Protein AF-A0A973D7D0-F1 (afdb_monomer_lite)

Secondary structure (DSSP, 8-state):
---SEE-SSS-EE-TTS---HHHHHHHHHHHHHHTT-----HHHHHHHHHHHHHHHHHHHHTS---HHHHHT-----S-SS--SSPPPPPPPP-TTTSPP-

Radius of gyration: 20.77 Å; chains: 1; bounding box: 45×46×43 Å

Foldseek 3Di:
DPQQWDDDPDTDHHPPRDDDPVVVVVVVCVCCVVVVNDDDCPVVVVVVVLVVVQVVLCVLAVDHDDSVCSVPPPDDPDDPDDDPDDDDDDDRRHYNPDHRD

Sequence (101 aa):
NPSGRITGEKNWSAPGGGRNAYVQEHADLIASIRNNEPLNEAERVAMSTLTAIMGRMSAYTGKEVTLDFALHSQESLLPEKWEFGPLAMPSVATPGRTALI

Structure (mmCIF, N/CA/C/O backbone):
data_AF-A0A973D7D0-F1
#
_entry.id   AF-A0A973D7D0-F1
#
loop_
_atom_site.group_PDB
_atom_site.id
_atom_site.type_symbol
_atom_site.label_atom_id
_atom_site.label_alt_id
_atom_site.label_comp_id
_atom_site.label_asym_id
_atom_site.label_entity_id
_atom_site.label_seq_id
_atom_site.pdbx_PDB_ins_code
_atom_site.Cartn_x
_atom_site.Cartn_y
_atom_site.Cartn_z
_atom_site.occupancy
_atom_site.B_iso_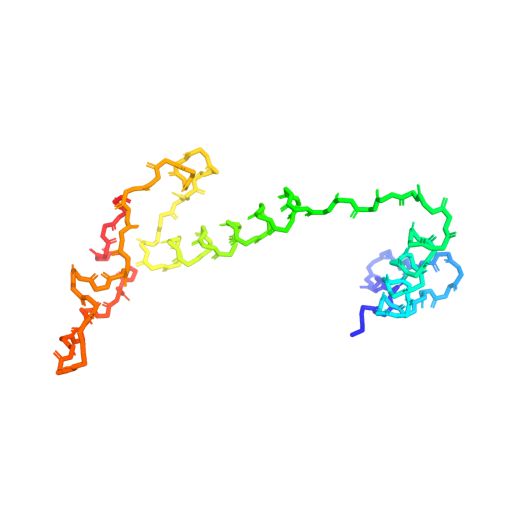or_equiv
_atom_site.auth_seq_id
_atom_site.auth_comp_id
_atom_site.auth_asym_id
_atom_site.auth_atom_id
_atom_site.pdbx_PDB_model_num
ATOM 1 N N . ASN A 1 1 ? -0.904 11.941 -14.091 1.00 53.91 1 ASN A N 1
ATOM 2 C CA . ASN A 1 1 ? 0.437 12.215 -14.647 1.00 53.91 1 ASN A CA 1
ATOM 3 C C . ASN A 1 1 ? 1.178 13.124 -13.671 1.00 53.91 1 ASN A C 1
ATOM 5 O O . ASN A 1 1 ? 0.819 14.297 -13.608 1.00 53.91 1 ASN A O 1
ATOM 9 N N . PRO A 1 2 ? 2.107 12.613 -12.844 1.00 61.41 2 PRO A N 1
ATOM 10 C CA . PRO A 1 2 ? 2.961 13.484 -12.047 1.00 61.41 2 PRO A CA 1
ATOM 11 C C . PRO A 1 2 ? 3.818 14.304 -13.016 1.00 61.41 2 PRO A C 1
ATOM 13 O O . PRO A 1 2 ? 4.562 13.749 -13.815 1.00 61.41 2 PRO A O 1
ATOM 16 N N . SER A 1 3 ? 3.692 15.629 -12.977 1.00 69.88 3 SER A N 1
ATOM 17 C CA . SER A 1 3 ? 4.273 16.556 -13.963 1.00 69.88 3 SER A CA 1
ATOM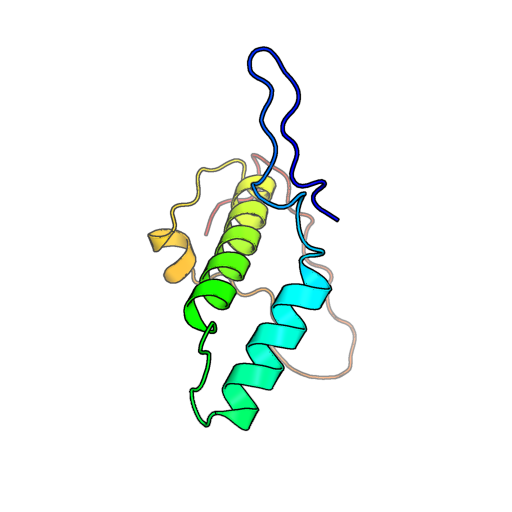 18 C C . SER A 1 3 ? 5.808 16.571 -14.006 1.00 69.88 3 SER A C 1
ATOM 20 O O . SER A 1 3 ? 6.384 17.354 -14.756 1.00 69.88 3 SER A O 1
ATOM 22 N N . GLY A 1 4 ? 6.477 15.765 -13.171 1.00 78.94 4 GLY A N 1
ATOM 23 C CA . GLY A 1 4 ? 7.924 15.792 -12.985 1.00 78.94 4 GLY A CA 1
ATOM 24 C C . GLY A 1 4 ? 8.423 17.141 -12.467 1.00 78.94 4 GLY A C 1
ATOM 25 O O . GLY A 1 4 ? 9.589 17.467 -12.662 1.00 78.94 4 GLY A O 1
ATOM 26 N N . ARG A 1 5 ? 7.551 17.960 -11.868 1.00 85.81 5 ARG A N 1
ATOM 27 C CA . ARG A 1 5 ? 7.860 19.328 -11.445 1.00 85.81 5 ARG A CA 1
ATOM 28 C C . ARG A 1 5 ? 7.390 19.559 -10.020 1.00 85.81 5 ARG A C 1
ATOM 30 O O . ARG A 1 5 ? 6.276 19.193 -9.662 1.00 85.81 5 ARG A O 1
ATOM 37 N N . ILE A 1 6 ? 8.240 20.218 -9.244 1.00 87.56 6 ILE A N 1
ATOM 38 C CA . ILE A 1 6 ? 7.908 20.766 -7.932 1.00 87.56 6 ILE A CA 1
ATOM 39 C C . ILE A 1 6 ? 7.976 22.282 -8.079 1.00 87.56 6 ILE A C 1
ATOM 41 O O . ILE A 1 6 ? 8.985 22.819 -8.542 1.00 87.56 6 ILE A O 1
ATOM 45 N N . THR A 1 7 ? 6.891 22.962 -7.724 1.00 88.94 7 THR A N 1
ATOM 46 C CA . THR A 1 7 ? 6.786 24.425 -7.745 1.00 88.94 7 THR A CA 1
ATOM 47 C C . THR A 1 7 ? 6.639 24.941 -6.321 1.00 88.94 7 THR A C 1
ATOM 49 O O . THR A 1 7 ? 5.828 24.407 -5.568 1.00 88.94 7 THR A O 1
ATOM 52 N N . GLY A 1 8 ? 7.398 25.968 -5.951 1.00 89.38 8 GLY A N 1
ATOM 53 C CA . GLY A 1 8 ? 7.391 26.540 -4.605 1.00 89.38 8 GLY A CA 1
ATOM 54 C C . GLY A 1 8 ? 8.561 27.498 -4.412 1.00 89.38 8 GLY A C 1
ATOM 55 O O 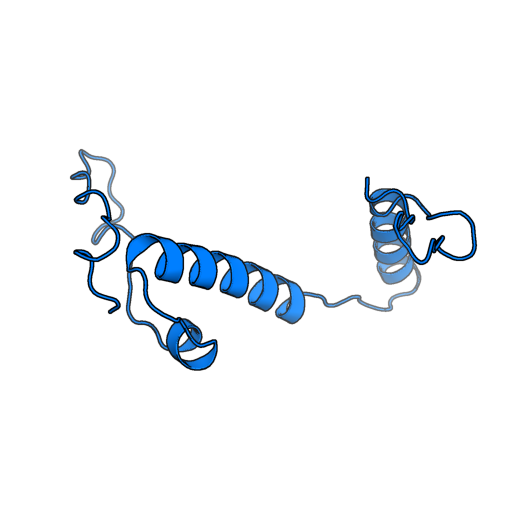. GLY A 1 8 ? 9.046 28.082 -5.376 1.00 89.38 8 GLY A O 1
ATOM 56 N N . GLU A 1 9 ? 9.046 27.628 -3.178 1.00 93.44 9 GLU A N 1
ATOM 57 C CA . GLU A 1 9 ? 10.224 28.453 -2.872 1.00 93.44 9 GLU A CA 1
ATOM 58 C C . GLU A 1 9 ? 11.470 27.977 -3.638 1.00 93.44 9 GLU A C 1
ATOM 60 O O . GLU A 1 9 ? 12.216 28.779 -4.198 1.00 93.44 9 GLU A O 1
ATOM 65 N N . LYS A 1 10 ? 11.648 26.653 -3.745 1.00 92.00 10 LYS A N 1
ATOM 66 C CA . LYS A 1 10 ? 12.675 26.038 -4.584 1.00 92.00 10 LYS A CA 1
ATOM 67 C C . LYS A 1 10 ? 12.034 25.179 -5.660 1.00 92.00 10 LYS A C 1
ATOM 69 O O . LYS A 1 10 ? 11.593 24.058 -5.412 1.00 92.00 10 LYS A O 1
ATOM 74 N N . ASN A 1 11 ? 12.019 25.712 -6.874 1.00 91.00 11 ASN A N 1
ATOM 75 C CA . ASN A 1 11 ? 11.539 24.980 -8.034 1.00 91.00 11 ASN A CA 1
ATOM 76 C C . ASN A 1 11 ? 12.486 23.821 -8.374 1.00 91.00 11 ASN A C 1
ATOM 78 O O . ASN A 1 11 ? 13.709 23.973 -8.360 1.00 91.00 11 ASN A O 1
ATOM 82 N N . TRP A 1 12 ? 11.912 22.675 -8.731 1.00 88.38 12 TRP A N 1
ATOM 83 C CA . TRP A 1 12 ? 12.647 21.517 -9.231 1.00 88.38 12 TRP A CA 1
ATOM 84 C C . TRP A 1 12 ? 11.936 20.916 -10.440 1.00 88.38 12 TRP A C 1
ATOM 86 O O . TRP A 1 12 ? 10.712 20.975 -10.572 1.00 88.38 12 TRP A O 1
ATOM 96 N N . SER A 1 13 ? 12.712 20.354 -11.359 1.00 86.56 13 SER A N 1
ATOM 97 C CA . SER A 1 13 ? 12.207 19.628 -12.520 1.00 86.56 13 SER A CA 1
ATOM 98 C C . SER A 1 13 ? 13.033 18.369 -12.719 1.00 86.56 13 SER A C 1
ATOM 100 O O . SER A 1 13 ? 14.260 18.407 -12.617 1.00 86.56 13 SER A O 1
ATOM 102 N N . ALA A 1 14 ? 12.353 17.262 -12.999 1.00 83.19 14 ALA A N 1
ATOM 103 C CA . ALA A 1 14 ? 12.987 15.980 -13.223 1.00 83.19 14 ALA A CA 1
ATOM 104 C C . ALA A 1 14 ? 13.930 16.068 -14.435 1.00 83.19 14 ALA A C 1
ATOM 106 O O . ALA A 1 14 ? 13.518 16.561 -15.495 1.00 83.19 14 ALA A O 1
ATOM 107 N N . PRO A 1 15 ? 15.179 15.583 -14.312 1.00 79.25 15 PRO A N 1
ATOM 108 C CA . PRO A 1 15 ? 16.091 15.495 -15.444 1.00 79.25 15 PRO A CA 1
ATOM 109 C C . PRO A 1 15 ? 15.430 14.752 -16.614 1.00 79.25 15 PRO A C 1
ATOM 111 O O . PRO A 1 15 ? 14.835 13.691 -16.430 1.00 79.25 15 PRO A O 1
ATOM 114 N N . GLY A 1 16 ? 15.500 15.320 -17.821 1.00 76.12 16 GLY A N 1
ATOM 115 C CA . GLY A 1 16 ? 14.868 14.733 -19.010 1.00 76.12 16 GLY A CA 1
ATOM 116 C C . GLY A 1 16 ? 13.365 15.004 -19.160 1.00 76.12 16 GLY A C 1
ATOM 117 O O . GLY A 1 16 ? 12.706 14.308 -19.925 1.00 76.12 16 GLY A O 1
ATOM 118 N N . GLY A 1 17 ? 12.815 16.001 -18.456 1.00 72.62 17 GLY A N 1
ATOM 119 C CA . GLY A 1 17 ? 11.480 16.545 -18.740 1.00 72.62 17 GLY A CA 1
ATOM 120 C C . GLY A 1 17 ? 10.305 15.756 -18.161 1.00 72.62 17 GLY A C 1
ATOM 121 O O . GLY A 1 17 ? 9.168 16.050 -18.514 1.00 72.62 17 GLY A O 1
ATOM 122 N N . GLY A 1 18 ? 10.568 14.798 -17.265 1.00 72.44 18 GLY A N 1
ATOM 123 C CA . GLY A 1 18 ? 9.539 13.945 -16.667 1.00 72.44 18 GLY A CA 1
ATOM 124 C C . GLY A 1 18 ? 8.935 13.000 -17.705 1.00 72.44 18 GLY A C 1
ATOM 125 O O . GLY A 1 18 ? 7.991 13.345 -18.413 1.00 72.44 18 GLY A O 1
ATOM 126 N N . ARG A 1 19 ? 9.478 11.784 -17.814 1.00 76.19 19 ARG A N 1
ATOM 127 C CA . ARG A 1 19 ? 8.884 10.762 -18.687 1.00 76.19 19 ARG A CA 1
ATOM 128 C C . ARG A 1 19 ? 7.492 10.405 -18.174 1.00 76.19 19 ARG A C 1
ATOM 130 O O . ARG A 1 19 ? 7.250 10.397 -16.968 1.00 76.19 19 ARG A O 1
ATOM 137 N N . ASN A 1 20 ? 6.589 10.072 -19.090 1.00 85.31 20 ASN A N 1
ATOM 138 C CA . ASN A 1 20 ? 5.284 9.545 -18.717 1.00 85.31 20 ASN A CA 1
ATOM 139 C C . ASN A 1 20 ? 5.479 8.235 -17.934 1.00 85.31 20 ASN A C 1
ATOM 141 O O . ASN A 1 20 ? 6.000 7.264 -18.483 1.00 85.31 20 ASN A O 1
ATOM 145 N N . ALA A 1 21 ? 5.058 8.225 -16.667 1.00 85.88 21 ALA A N 1
ATOM 146 C CA . ALA A 1 21 ? 5.261 7.098 -15.762 1.00 85.88 21 ALA A CA 1
ATOM 147 C C . ALA A 1 21 ? 4.652 5.792 -16.296 1.00 85.88 21 ALA A C 1
ATOM 149 O O . ALA A 1 21 ? 5.301 4.757 -16.225 1.00 85.88 21 ALA A O 1
ATOM 150 N N . TYR A 1 22 ? 3.470 5.853 -16.918 1.00 88.81 22 TYR A N 1
ATOM 151 C CA . TYR A 1 22 ? 2.820 4.668 -17.484 1.00 88.81 22 TYR A CA 1
ATOM 152 C C . TYR A 1 22 ? 3.614 4.084 -18.653 1.00 88.81 22 TYR A C 1
ATOM 154 O O . TYR A 1 22 ? 3.738 2.871 -18.778 1.00 88.81 22 TYR A O 1
ATOM 162 N N . VAL A 1 23 ? 4.183 4.942 -19.507 1.00 91.69 23 VAL A N 1
ATOM 163 C CA . VAL A 1 23 ? 5.021 4.490 -20.629 1.00 91.69 23 VAL A CA 1
ATOM 164 C C . VAL A 1 23 ? 6.302 3.844 -20.109 1.00 91.69 23 VAL A C 1
ATOM 166 O O . VAL A 1 23 ? 6.720 2.820 -20.640 1.00 91.69 23 VAL A O 1
ATOM 169 N N . GLN A 1 24 ? 6.907 4.425 -19.071 1.00 90.00 24 GLN A N 1
ATOM 170 C CA . GLN A 1 24 ? 8.119 3.888 -18.459 1.00 90.00 24 GLN A CA 1
ATOM 171 C C . GLN A 1 24 ? 7.864 2.519 -17.811 1.00 90.00 24 GLN A C 1
ATOM 173 O O . GLN A 1 24 ? 8.577 1.575 -18.125 1.00 90.00 24 GLN A O 1
ATOM 178 N N . GLU A 1 25 ? 6.801 2.385 -17.015 1.00 91.50 25 GLU A N 1
ATOM 179 C CA . GLU A 1 25 ? 6.389 1.117 -16.393 1.00 91.50 25 GLU A CA 1
ATOM 180 C C . GLU A 1 25 ? 6.207 -0.002 -17.431 1.00 91.50 25 GLU A C 1
ATOM 182 O O . GLU A 1 25 ? 6.751 -1.096 -17.282 1.00 91.50 25 GLU A O 1
ATOM 187 N N . HIS A 1 26 ? 5.502 0.278 -18.534 1.00 94.69 26 HIS A N 1
ATOM 188 C CA . HIS A 1 26 ? 5.304 -0.710 -19.598 1.00 94.69 26 HIS A CA 1
ATOM 189 C C . HIS A 1 26 ? 6.610 -1.039 -20.330 1.00 94.69 26 HIS A C 1
ATOM 191 O O . HIS A 1 26 ? 6.832 -2.196 -20.686 1.00 94.69 26 HIS A O 1
ATOM 197 N N . ALA A 1 27 ? 7.474 -0.048 -20.570 1.00 94.88 27 ALA A N 1
ATOM 198 C CA . ALA A 1 27 ? 8.772 -0.274 -21.197 1.00 94.88 27 ALA A CA 1
ATOM 199 C C . ALA A 1 27 ? 9.658 -1.188 -20.337 1.00 94.88 27 ALA A C 1
ATOM 201 O O . ALA A 1 27 ? 10.245 -2.129 -20.871 1.00 94.88 27 ALA A O 1
ATOM 202 N N . ASP A 1 28 ? 9.693 -0.952 -19.024 1.00 94.75 28 ASP A N 1
ATOM 203 C CA . ASP A 1 28 ? 10.464 -1.747 -18.067 1.00 94.75 28 ASP A CA 1
ATOM 204 C C . ASP A 1 28 ? 9.913 -3.177 -17.970 1.00 94.75 28 ASP A C 1
ATOM 206 O O . ASP A 1 28 ? 10.675 -4.141 -18.064 1.00 94.75 28 ASP A O 1
ATOM 210 N N . LEU A 1 29 ? 8.585 -3.340 -17.910 1.00 96.00 29 LEU A N 1
ATOM 211 C CA . LEU A 1 29 ? 7.942 -4.656 -17.947 1.00 96.00 29 LEU A CA 1
ATOM 212 C C . LEU A 1 29 ? 8.278 -5.420 -19.237 1.00 96.00 29 LEU A C 1
ATOM 214 O O . LEU A 1 29 ? 8.681 -6.581 -19.186 1.00 96.00 29 LEU A O 1
ATOM 218 N N . ILE A 1 30 ? 8.153 -4.788 -20.406 1.00 97.19 30 ILE A N 1
ATOM 219 C CA . ILE A 1 30 ? 8.456 -5.435 -21.691 1.00 97.19 30 ILE A CA 1
ATOM 220 C C . ILE A 1 30 ? 9.939 -5.814 -21.780 1.00 97.19 30 ILE A C 1
ATOM 222 O O . ILE A 1 30 ? 10.258 -6.907 -22.254 1.00 97.19 30 ILE A O 1
ATOM 226 N N . ALA A 1 31 ? 10.841 -4.936 -21.336 1.00 97.69 31 ALA A N 1
ATOM 227 C CA . ALA A 1 31 ? 12.274 -5.209 -21.306 1.00 97.69 31 ALA A CA 1
ATOM 228 C C . ALA A 1 31 ? 12.596 -6.407 -20.401 1.00 97.69 31 ALA A C 1
ATOM 230 O O . ALA A 1 31 ? 13.311 -7.307 -20.838 1.00 97.69 31 ALA A O 1
ATOM 231 N N . SER A 1 32 ? 11.993 -6.466 -19.207 1.00 97.50 32 SER A N 1
ATOM 232 C CA . SER A 1 32 ? 12.155 -7.572 -18.250 1.00 97.50 32 SER A CA 1
ATOM 233 C C . SER A 1 32 ? 11.815 -8.933 -18.876 1.00 97.50 32 SER A C 1
ATOM 235 O O . SER A 1 32 ? 12.563 -9.901 -18.743 1.00 97.50 32 SER A O 1
ATOM 237 N N . ILE A 1 33 ? 10.733 -8.985 -19.665 1.00 97.19 33 ILE A N 1
ATOM 238 C CA . ILE A 1 33 ? 10.286 -10.194 -20.365 1.00 97.19 33 ILE A CA 1
ATOM 239 C C . ILE A 1 33 ? 11.243 -10.543 -21.508 1.00 97.19 33 ILE A C 1
ATOM 241 O O . ILE A 1 33 ? 11.652 -11.694 -21.646 1.00 97.19 33 ILE A O 1
ATOM 245 N N . ARG A 1 34 ? 11.605 -9.562 -22.345 1.00 98.19 34 ARG A N 1
ATOM 246 C CA . ARG A 1 34 ? 12.436 -9.793 -23.540 1.00 98.19 34 ARG A CA 1
ATOM 247 C C . ARG A 1 34 ? 13.871 -10.187 -23.209 1.00 98.19 34 ARG A C 1
ATOM 249 O O . ARG A 1 34 ? 14.458 -10.964 -23.955 1.00 98.19 34 ARG A O 1
ATOM 256 N N . ASN A 1 35 ? 14.412 -9.658 -22.116 1.00 98.19 35 ASN A N 1
ATOM 257 C CA . ASN A 1 35 ? 15.781 -9.922 -21.680 1.00 98.19 35 ASN A CA 1
ATOM 258 C C . ASN A 1 35 ? 15.876 -11.103 -20.705 1.00 98.19 35 ASN A C 1
ATOM 260 O O . ASN A 1 35 ? 16.981 -11.471 -20.319 1.00 98.19 35 ASN A O 1
ATOM 264 N N . ASN A 1 36 ? 14.744 -11.713 -20.330 1.00 96.06 36 ASN A N 1
ATOM 265 C CA . ASN A 1 36 ? 14.678 -12.767 -19.318 1.00 96.06 36 ASN A CA 1
ATOM 266 C C . ASN A 1 36 ? 15.271 -12.320 -17.963 1.00 96.06 36 ASN A C 1
ATOM 268 O O . ASN A 1 36 ? 15.976 -13.073 -17.293 1.00 96.06 36 ASN A O 1
ATOM 272 N N . GLU A 1 37 ? 14.964 -11.082 -17.569 1.00 97.25 37 GLU A N 1
ATOM 273 C CA . GLU A 1 37 ? 15.379 -10.437 -16.319 1.00 97.25 37 GLU A CA 1
ATOM 274 C C . GLU A 1 37 ? 14.123 -10.066 -15.515 1.00 97.25 37 GLU A C 1
ATOM 276 O O . GLU A 1 37 ? 13.623 -8.951 -15.653 1.00 97.25 37 GLU A O 1
ATOM 281 N N . PRO A 1 38 ? 13.548 -10.983 -14.714 1.00 94.19 38 PRO A N 1
ATOM 282 C CA . PRO A 1 38 ? 12.253 -10.760 -14.078 1.00 94.19 38 PRO A CA 1
ATOM 283 C C . PRO A 1 38 ? 12.242 -9.557 -13.128 1.00 94.19 38 PRO A C 1
ATOM 285 O O . PRO A 1 38 ? 13.066 -9.459 -12.218 1.00 94.19 38 PRO A O 1
ATOM 288 N N . LEU A 1 39 ? 11.244 -8.685 -13.286 1.00 94.69 39 LEU A N 1
ATOM 289 C CA . LEU A 1 39 ? 10.957 -7.598 -12.354 1.00 94.69 39 LEU A CA 1
ATOM 290 C C . LEU A 1 39 ? 9.948 -8.077 -11.299 1.00 94.69 39 LEU A C 1
ATOM 292 O O . LEU A 1 39 ? 8.817 -8.426 -11.634 1.00 94.69 39 LEU A O 1
ATOM 296 N N . ASN A 1 40 ? 10.346 -8.093 -10.024 1.00 94.31 40 ASN A N 1
ATOM 297 C CA . ASN A 1 40 ? 9.467 -8.455 -8.910 1.00 94.31 40 ASN A CA 1
ATOM 298 C C . ASN A 1 40 ? 9.173 -7.233 -8.035 1.00 94.31 40 ASN A C 1
ATOM 300 O O . ASN A 1 40 ? 10.062 -6.705 -7.371 1.00 94.31 40 ASN A O 1
ATOM 304 N N . GLU A 1 41 ? 7.907 -6.821 -8.006 1.00 94.25 41 GLU A N 1
ATOM 305 C CA . GLU A 1 41 ? 7.435 -5.691 -7.198 1.00 94.25 41 GLU A CA 1
ATOM 306 C C . GLU A 1 41 ? 6.418 -6.107 -6.128 1.00 94.25 41 GLU A C 1
ATOM 308 O O . GLU A 1 41 ? 5.812 -5.248 -5.488 1.00 94.25 41 GLU A O 1
ATOM 313 N N . ALA A 1 42 ? 6.233 -7.415 -5.914 1.00 95.50 42 ALA A N 1
ATOM 314 C CA . ALA A 1 42 ? 5.167 -7.962 -5.080 1.00 95.50 42 ALA A CA 1
ATOM 315 C C . ALA A 1 42 ? 5.197 -7.406 -3.651 1.00 95.50 42 ALA A C 1
ATOM 317 O O . ALA A 1 42 ? 4.179 -6.929 -3.157 1.00 95.50 42 ALA A O 1
ATOM 318 N N . GLU A 1 43 ? 6.369 -7.399 -3.013 1.00 96.25 43 GLU A N 1
ATOM 319 C CA . GLU A 1 43 ? 6.535 -6.852 -1.663 1.00 96.25 43 GLU A CA 1
ATOM 320 C C . GLU A 1 43 ? 6.209 -5.356 -1.626 1.00 96.25 43 GLU A C 1
ATOM 322 O O . GLU A 1 43 ? 5.423 -4.906 -0.797 1.00 96.25 43 GLU A O 1
ATOM 327 N N . ARG A 1 44 ? 6.732 -4.574 -2.576 1.00 95.62 44 ARG A N 1
ATOM 328 C CA . ARG A 1 44 ? 6.504 -3.124 -2.619 1.00 95.62 44 ARG A CA 1
ATOM 329 C C . ARG A 1 44 ? 5.023 -2.784 -2.799 1.00 95.62 44 ARG A C 1
ATOM 331 O O . ARG A 1 44 ? 4.516 -1.872 -2.146 1.00 95.62 44 ARG A O 1
ATOM 338 N N . VAL A 1 45 ? 4.322 -3.529 -3.652 1.00 96.56 45 VAL A N 1
ATOM 339 C CA . VAL A 1 45 ? 2.877 -3.376 -3.873 1.00 96.56 45 VAL A CA 1
ATOM 340 C C . VAL A 1 45 ? 2.079 -3.829 -2.647 1.00 96.56 45 VAL A C 1
ATOM 342 O O . VAL A 1 45 ? 1.138 -3.138 -2.246 1.00 96.56 45 VAL A O 1
ATOM 345 N N . ALA A 1 46 ? 2.473 -4.930 -2.002 1.00 96.81 46 ALA A N 1
ATOM 346 C CA . ALA A 1 46 ? 1.856 -5.390 -0.760 1.00 96.81 46 ALA A CA 1
ATOM 347 C C . ALA A 1 46 ? 1.984 -4.333 0.348 1.00 96.81 46 ALA A C 1
ATOM 349 O O . ALA A 1 46 ? 0.986 -3.969 0.968 1.00 96.81 46 ALA A O 1
ATOM 350 N N . MET A 1 47 ? 3.170 -3.745 0.520 1.00 97.31 47 MET A N 1
ATOM 351 C CA . MET A 1 47 ? 3.410 -2.683 1.501 1.00 97.31 47 MET A CA 1
ATOM 352 C C . MET A 1 47 ? 2.649 -1.391 1.172 1.00 97.31 47 MET A C 1
ATOM 354 O O . MET A 1 47 ? 2.098 -0.747 2.068 1.00 97.31 47 MET A O 1
ATOM 358 N N . SER A 1 48 ? 2.544 -1.022 -0.110 1.00 97.00 48 SER A N 1
ATOM 359 C CA . SER A 1 48 ? 1.712 0.111 -0.544 1.00 97.00 48 SER A CA 1
ATOM 360 C C . SER A 1 48 ? 0.233 -0.112 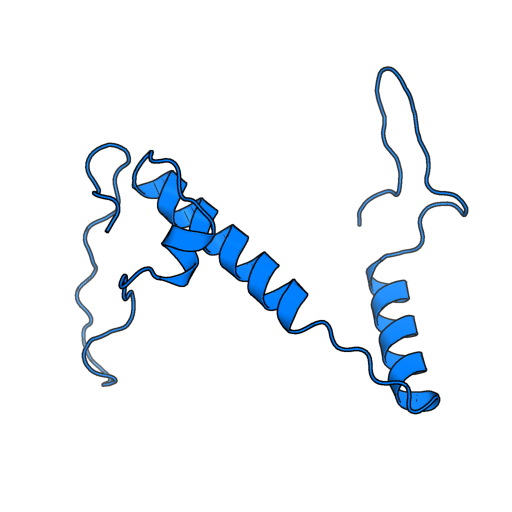-0.216 1.00 97.00 48 SER A C 1
ATOM 362 O O . SER A 1 48 ? -0.462 0.815 0.196 1.00 97.00 48 SER A O 1
ATOM 364 N N . THR A 1 49 ? -0.251 -1.342 -0.384 1.00 96.94 49 THR A N 1
ATOM 365 C CA . THR A 1 49 ? -1.637 -1.711 -0.071 1.00 96.94 49 THR A CA 1
ATOM 366 C C . THR A 1 49 ? -1.875 -1.692 1.436 1.00 96.94 49 THR A C 1
ATOM 368 O O . THR A 1 49 ? -2.852 -1.102 1.896 1.00 96.94 49 THR A O 1
ATOM 371 N N . LEU A 1 50 ? -0.943 -2.242 2.220 1.00 97.00 50 LEU A N 1
ATOM 372 C CA . LEU A 1 50 ? -0.985 -2.183 3.680 1.00 97.00 50 LEU A CA 1
ATOM 373 C C . LEU A 1 50 ? -1.010 -0.737 4.193 1.00 97.00 50 LEU A C 1
ATOM 375 O O . LEU A 1 50 ? -1.785 -0.419 5.088 1.00 97.00 50 LEU A O 1
ATOM 379 N N . THR A 1 51 ? -0.255 0.168 3.567 1.00 97.19 51 THR A N 1
ATOM 380 C CA . THR A 1 51 ? -0.286 1.604 3.901 1.00 97.19 51 THR A CA 1
ATOM 381 C C . THR A 1 51 ? -1.689 2.202 3.733 1.00 97.19 51 THR A C 1
ATOM 383 O O . THR A 1 51 ? -2.142 2.981 4.573 1.00 97.19 51 THR A O 1
ATOM 386 N N . ALA A 1 52 ? -2.420 1.819 2.681 1.00 97.00 52 ALA A N 1
ATOM 387 C CA . ALA A 1 52 ? -3.802 2.260 2.494 1.00 97.00 52 ALA A CA 1
ATOM 388 C C . ALA A 1 52 ? -4.744 1.692 3.574 1.00 97.00 52 ALA A C 1
ATOM 390 O O . ALA A 1 52 ? -5.599 2.418 4.089 1.00 97.00 52 ALA A O 1
ATOM 391 N N . ILE A 1 53 ? -4.560 0.424 3.960 1.00 95.88 53 ILE A N 1
ATOM 392 C CA . ILE A 1 53 ? -5.312 -0.220 5.050 1.00 95.88 53 ILE A CA 1
ATOM 393 C C . ILE A 1 53 ? -5.063 0.509 6.377 1.00 95.88 53 ILE A C 1
ATOM 395 O O . ILE A 1 53 ? -6.019 0.874 7.061 1.00 95.88 53 ILE A O 1
ATOM 399 N N . MET A 1 54 ? -3.804 0.817 6.701 1.00 97.06 54 MET A N 1
ATOM 400 C CA . MET A 1 54 ? -3.439 1.600 7.887 1.00 97.06 54 MET A CA 1
ATOM 401 C C . MET A 1 54 ? -4.122 2.970 7.896 1.00 97.06 54 MET A C 1
ATOM 403 O O . MET A 1 54 ? -4.660 3.388 8.922 1.00 97.06 54 MET A O 1
ATOM 407 N N . GLY A 1 55 ? -4.156 3.653 6.747 1.00 95.12 55 GLY A N 1
ATOM 408 C CA . GLY A 1 55 ? -4.859 4.927 6.593 1.00 95.12 55 GLY A CA 1
ATOM 409 C C . GLY A 1 55 ? -6.353 4.817 6.913 1.00 95.12 55 GLY A C 1
ATOM 410 O O . GLY A 1 55 ? -6.885 5.649 7.647 1.00 95.12 55 GLY A O 1
ATOM 411 N N . ARG A 1 56 ? -7.024 3.757 6.436 1.00 94.06 56 ARG A N 1
ATOM 412 C CA . ARG A 1 56 ? -8.426 3.458 6.781 1.00 94.06 56 ARG A CA 1
ATOM 413 C C . ARG A 1 56 ? -8.597 3.227 8.284 1.00 94.06 56 ARG A C 1
ATOM 415 O O . ARG A 1 56 ? -9.464 3.854 8.891 1.00 94.06 56 ARG A O 1
ATOM 422 N N . MET A 1 57 ? -7.795 2.339 8.877 1.00 94.94 57 MET A N 1
ATOM 423 C CA . MET A 1 57 ? -7.868 2.009 10.308 1.00 94.94 57 MET A CA 1
ATOM 424 C C . MET A 1 57 ? -7.690 3.267 11.166 1.00 94.94 57 MET A C 1
ATOM 426 O O . MET A 1 57 ? -8.484 3.526 12.073 1.00 94.94 57 MET A O 1
ATOM 430 N N . SER A 1 58 ? -6.698 4.095 10.831 1.00 94.81 58 SER A N 1
ATOM 431 C CA . SER A 1 58 ? -6.428 5.353 11.525 1.00 94.81 58 SER A CA 1
ATOM 432 C C . SER A 1 58 ? -7.586 6.342 11.381 1.00 94.81 58 SER A C 1
ATOM 434 O O . SER A 1 58 ? -8.070 6.867 12.384 1.00 94.81 58 SER A O 1
ATOM 436 N N . ALA A 1 59 ? -8.106 6.538 10.166 1.00 93.12 59 ALA A N 1
ATOM 437 C CA . ALA A 1 59 ? -9.218 7.453 9.918 1.00 93.12 59 ALA A CA 1
ATOM 438 C C . ALA A 1 59 ? -10.487 7.065 10.695 1.00 93.12 59 ALA A C 1
ATOM 440 O O . ALA A 1 59 ? -11.173 7.933 11.226 1.00 93.12 59 ALA A O 1
ATOM 441 N N . TYR A 1 60 ? -10.799 5.772 10.788 1.00 92.44 60 TYR A N 1
ATOM 442 C CA . TYR A 1 60 ? -12.024 5.274 11.424 1.00 92.44 60 TYR A CA 1
ATOM 443 C C . TYR A 1 60 ? -11.973 5.215 12.950 1.00 92.44 60 TYR A C 1
ATOM 445 O O . TYR A 1 60 ? -13.019 5.296 13.601 1.00 92.44 60 TYR A O 1
ATOM 453 N N . THR A 1 61 ? -10.777 5.098 13.520 1.00 93.56 61 THR A N 1
ATOM 454 C CA . THR A 1 61 ? -10.575 4.985 14.973 1.00 93.56 61 THR A CA 1
ATOM 455 C C . THR A 1 61 ? -10.076 6.287 15.599 1.00 93.56 61 THR A C 1
ATOM 457 O O . THR A 1 61 ? -10.272 6.523 16.791 1.00 93.56 61 THR A O 1
ATOM 460 N N . GLY A 1 62 ? -9.467 7.170 14.803 1.00 93.25 62 GLY A N 1
ATOM 461 C CA . GLY A 1 62 ? -8.759 8.355 15.288 1.00 93.25 62 GLY A CA 1
ATOM 462 C C . GLY A 1 62 ? -7.483 8.007 16.060 1.00 93.25 62 GLY A C 1
ATOM 463 O O . GLY A 1 62 ? -7.078 8.766 16.942 1.00 93.25 62 GLY A O 1
ATOM 464 N N . LYS A 1 63 ? -6.888 6.837 15.795 1.00 93.44 63 LYS A N 1
ATOM 465 C CA . LYS A 1 63 ? -5.681 6.338 16.465 1.00 93.44 63 LYS A CA 1
ATOM 466 C C . LYS A 1 63 ? -4.495 6.281 15.513 1.00 93.44 63 LYS A C 1
ATOM 468 O O . LYS A 1 63 ? -4.651 6.176 14.296 1.00 93.44 63 LYS A O 1
ATOM 473 N N . GLU A 1 64 ? -3.304 6.343 16.094 1.00 94.81 64 GLU A N 1
ATOM 474 C CA . GLU A 1 64 ? -2.075 5.988 15.396 1.00 94.81 64 GLU A CA 1
ATOM 475 C C . GLU A 1 64 ? -2.058 4.477 15.141 1.00 94.81 64 GLU A C 1
ATOM 477 O O . GLU A 1 64 ? -2.408 3.691 16.021 1.00 94.81 64 GLU A O 1
ATOM 482 N N . VAL A 1 65 ? -1.669 4.085 13.928 1.00 96.25 65 VAL A N 1
ATOM 483 C CA . VAL A 1 65 ? -1.569 2.686 13.503 1.00 96.25 65 VAL A CA 1
ATOM 484 C C . VAL A 1 65 ? -0.141 2.453 13.034 1.00 96.25 65 VAL A C 1
ATOM 486 O O . VAL A 1 65 ? 0.296 3.060 12.056 1.00 96.25 65 VAL A O 1
ATOM 489 N N . THR A 1 66 ? 0.594 1.594 13.738 1.00 97.00 66 THR A N 1
ATOM 490 C CA . THR A 1 66 ? 1.963 1.232 13.356 1.00 97.00 66 THR A CA 1
ATOM 491 C C . THR A 1 66 ? 1.949 0.131 12.300 1.00 97.00 66 THR A C 1
ATOM 493 O O . THR A 1 66 ? 0.985 -0.626 12.173 1.00 97.00 66 THR A O 1
ATOM 496 N N . LEU A 1 67 ? 3.037 0.030 11.533 1.00 95.69 67 LEU A N 1
ATOM 497 C CA . LEU A 1 67 ? 3.184 -1.013 10.519 1.00 95.69 67 LEU A CA 1
ATOM 498 C C . LEU A 1 67 ? 3.106 -2.420 11.133 1.00 95.69 67 LEU A C 1
ATOM 500 O O . LEU A 1 67 ? 2.411 -3.283 10.610 1.00 95.69 67 LEU A O 1
ATOM 504 N N . ASP A 1 68 ? 3.793 -2.620 12.259 1.00 96.69 68 ASP A N 1
ATOM 505 C CA . ASP A 1 68 ? 3.817 -3.892 12.984 1.00 96.69 68 ASP A CA 1
ATOM 506 C C . ASP A 1 68 ? 2.429 -4.277 13.511 1.00 96.69 68 ASP A C 1
ATOM 508 O O . ASP A 1 68 ? 2.010 -5.421 13.361 1.00 96.69 68 ASP A O 1
ATOM 512 N N . PHE A 1 69 ? 1.668 -3.308 14.032 1.00 96.38 69 PHE A N 1
ATOM 513 C CA . PHE A 1 69 ? 0.285 -3.540 14.442 1.00 96.38 69 PHE A CA 1
ATOM 514 C C . PHE A 1 69 ? -0.583 -3.981 13.260 1.00 96.38 69 PHE A C 1
ATOM 516 O O . PHE A 1 69 ? -1.315 -4.958 13.362 1.00 96.38 69 PHE A O 1
ATOM 523 N N . ALA A 1 70 ? -0.490 -3.283 12.124 1.00 95.75 70 ALA A N 1
ATOM 524 C CA . ALA A 1 70 ? -1.303 -3.598 10.954 1.00 95.75 70 ALA A CA 1
ATOM 525 C C . ALA A 1 70 ? -0.953 -4.964 10.340 1.00 95.75 70 ALA A C 1
ATOM 527 O O . ALA A 1 70 ? -1.850 -5.664 9.878 1.00 95.75 70 ALA A O 1
ATOM 528 N N . LEU A 1 71 ? 0.324 -5.367 10.370 1.00 95.50 71 LEU A N 1
ATOM 529 C CA . LEU A 1 71 ? 0.771 -6.692 9.922 1.00 95.50 71 LEU A CA 1
ATOM 530 C C . LEU A 1 71 ? 0.214 -7.838 10.778 1.00 95.50 71 LEU A C 1
ATOM 532 O O . LEU A 1 71 ? 0.011 -8.932 10.256 1.00 95.50 71 LEU A O 1
ATOM 536 N N . HIS A 1 72 ? -0.032 -7.589 12.066 1.00 95.25 72 HIS A N 1
ATOM 537 C CA . HIS A 1 72 ? -0.511 -8.588 13.025 1.00 95.25 72 HIS A CA 1
ATOM 538 C C . HIS A 1 72 ? -1.976 -8.375 13.454 1.00 95.25 72 HIS A C 1
ATOM 540 O O . HIS A 1 72 ? -2.427 -8.999 14.416 1.00 95.25 72 HIS A O 1
ATOM 546 N N . SER A 1 73 ? -2.719 -7.489 12.780 1.00 94.44 73 SER A N 1
ATOM 547 C CA . SER A 1 73 ? -4.118 -7.211 13.118 1.00 94.44 73 SER A CA 1
ATOM 548 C C . SER A 1 73 ? -5.006 -8.413 12.803 1.00 94.44 73 SER A C 1
ATOM 550 O O . SER A 1 73 ? -4.865 -9.066 11.770 1.00 94.44 73 SER A O 1
ATOM 552 N N . GLN A 1 74 ? -5.964 -8.665 13.693 1.00 92.19 74 GLN A N 1
ATOM 553 C CA . GLN A 1 74 ? -6.942 -9.745 13.567 1.00 92.19 74 GLN A CA 1
ATOM 554 C C . GLN A 1 74 ? -8.299 -9.240 13.039 1.00 92.19 74 GLN A C 1
ATOM 556 O O . GLN A 1 74 ? -9.284 -9.981 13.070 1.00 92.19 74 GLN A O 1
ATOM 561 N N . GLU A 1 75 ? -8.381 -7.984 12.576 1.00 89.88 75 GLU A N 1
ATOM 562 C CA . GLU A 1 75 ? -9.598 -7.413 11.986 1.00 89.88 75 GLU A CA 1
ATOM 563 C C . GLU A 1 75 ? -9.992 -8.201 10.722 1.00 89.88 75 GLU A C 1
ATOM 565 O O . GLU A 1 75 ? -9.236 -8.288 9.756 1.00 89.88 75 GLU A O 1
A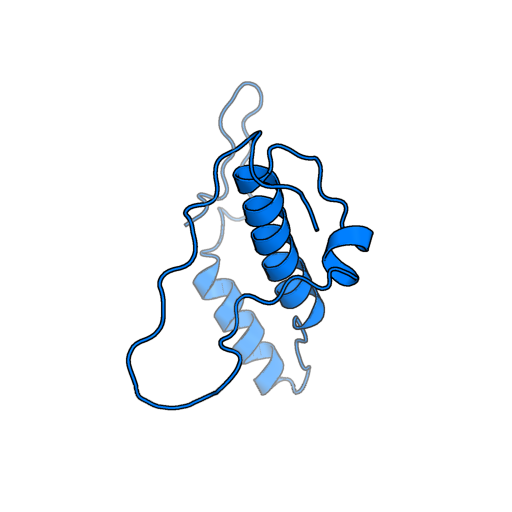TOM 570 N N . SER A 1 76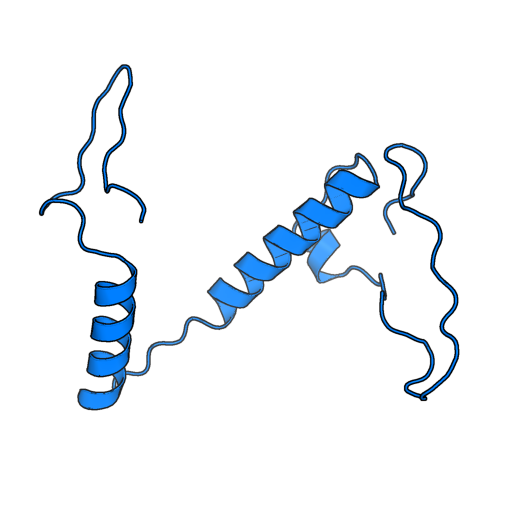 ? -11.212 -8.745 10.700 1.00 89.25 76 SER A N 1
ATOM 571 C CA . SER A 1 76 ? -11.803 -9.359 9.509 1.00 89.25 76 SER A CA 1
ATOM 572 C C . SER A 1 76 ? -13.026 -8.566 9.069 1.00 89.25 76 SER A C 1
ATOM 574 O O . SER A 1 76 ? -13.967 -8.368 9.835 1.00 89.25 76 SER A O 1
ATOM 576 N N . LEU A 1 77 ? -13.017 -8.132 7.809 1.00 86.88 77 LEU A N 1
ATOM 577 C CA . LEU A 1 77 ? -14.151 -7.474 7.145 1.00 86.88 77 LEU A CA 1
ATOM 578 C C . LEU A 1 77 ? -14.931 -8.434 6.240 1.00 86.88 77 LEU A C 1
ATOM 580 O O . LEU A 1 77 ? -15.833 -8.020 5.511 1.00 86.88 77 LEU A O 1
ATOM 584 N N . LEU A 1 78 ? -14.533 -9.703 6.235 1.00 88.62 78 LEU A N 1
ATOM 585 C CA . LEU A 1 78 ? -15.121 -10.736 5.403 1.00 88.62 78 LEU A CA 1
ATOM 586 C C . LEU A 1 78 ? -16.399 -11.274 6.058 1.00 88.62 78 LEU A C 1
ATOM 588 O O . LEU A 1 78 ? -16.519 -11.254 7.285 1.00 88.62 78 LEU A O 1
ATOM 592 N N . PRO A 1 79 ? -17.352 -11.786 5.266 1.00 88.56 79 PRO A N 1
ATOM 593 C CA . PRO A 1 79 ? -18.491 -12.499 5.823 1.00 88.56 79 PRO A CA 1
ATOM 594 C C . PRO A 1 79 ? -18.036 -13.797 6.507 1.00 88.56 79 PRO A C 1
ATOM 596 O O . PRO A 1 79 ? -17.088 -14.446 6.064 1.00 88.56 79 PRO A O 1
ATOM 599 N N . GLU A 1 80 ? -18.755 -14.223 7.549 1.00 87.81 80 GLU A N 1
ATOM 600 C CA . GLU A 1 80 ? -18.498 -15.514 8.212 1.00 87.81 80 GLU A CA 1
ATOM 601 C C . GLU A 1 80 ? -18.746 -16.709 7.278 1.00 87.81 80 GLU A C 1
ATOM 603 O O . GLU A 1 80 ? -18.102 -17.751 7.401 1.00 87.81 80 GLU A O 1
ATOM 608 N N . LYS A 1 81 ? -19.689 -16.562 6.337 1.00 89.56 81 LYS A N 1
ATOM 609 C CA . LYS A 1 81 ? -20.065 -17.583 5.353 1.00 89.56 81 LYS A CA 1
ATOM 610 C C . LYS A 1 81 ? -20.126 -16.989 3.953 1.00 89.56 81 LYS A C 1
ATOM 612 O O . LYS A 1 81 ? -20.675 -15.909 3.748 1.00 89.56 81 LYS A O 1
ATOM 617 N N . TRP A 1 82 ? -19.616 -17.735 2.981 1.00 90.81 82 TRP A N 1
ATOM 618 C CA . TRP A 1 82 ? -19.597 -17.355 1.568 1.00 90.81 82 TRP A CA 1
ATOM 619 C C . TRP A 1 82 ? -20.822 -17.913 0.838 1.00 90.81 82 TRP A C 1
ATOM 621 O O . TRP A 1 82 ? -20.715 -18.822 0.019 1.00 90.81 82 TRP A O 1
ATOM 631 N N . GLU A 1 83 ? -21.998 -17.385 1.166 1.00 92.50 83 GLU A N 1
ATOM 632 C CA . GLU A 1 83 ? -23.277 -17.806 0.589 1.00 92.50 83 GLU A CA 1
ATOM 633 C C . GLU A 1 83 ? -24.021 -16.605 -0.000 1.00 92.50 83 GLU A C 1
ATOM 635 O O . GLU A 1 83 ? -23.922 -15.480 0.495 1.00 92.50 83 GLU A O 1
ATOM 640 N N . PHE A 1 84 ? -24.787 -16.838 -1.066 1.00 90.44 84 PHE A N 1
ATOM 641 C CA . PHE A 1 84 ? -25.671 -15.811 -1.605 1.00 90.44 84 PHE A CA 1
ATOM 642 C C . PHE A 1 84 ? -26.868 -15.622 -0.673 1.00 90.44 84 PHE A C 1
ATOM 644 O O . PHE A 1 84 ? -27.601 -16.567 -0.387 1.00 90.44 84 PHE A O 1
ATOM 651 N N . GLY A 1 85 ? -27.092 -14.391 -0.226 1.00 88.19 85 GLY A N 1
ATOM 652 C CA . GLY A 1 85 ? -28.179 -14.073 0.688 1.00 88.19 85 GLY A CA 1
ATOM 653 C C . GLY A 1 85 ? -28.081 -12.650 1.230 1.00 88.19 85 GLY A C 1
ATOM 654 O O . GLY A 1 85 ? -27.195 -11.890 0.833 1.00 88.19 85 GLY A O 1
ATOM 655 N N . PRO A 1 86 ? -29.003 -12.261 2.122 1.00 85.94 86 PRO A N 1
ATOM 656 C CA . PRO A 1 86 ? -28.931 -10.973 2.794 1.00 85.94 86 PRO A CA 1
ATOM 657 C C . PRO A 1 86 ? -27.707 -10.922 3.722 1.00 85.94 86 PRO A C 1
ATOM 659 O O . PRO A 1 86 ? -27.558 -11.761 4.607 1.00 85.94 86 PRO A O 1
ATOM 662 N N . LEU A 1 87 ? -26.854 -9.913 3.540 1.00 86.31 87 LEU A N 1
ATOM 663 C CA . LEU A 1 87 ? -25.723 -9.616 4.419 1.00 86.31 87 LEU A CA 1
ATOM 664 C C . LEU A 1 87 ? -26.086 -8.424 5.309 1.00 86.31 87 LEU A C 1
ATOM 666 O O . LEU A 1 87 ? -26.481 -7.369 4.808 1.00 86.31 87 LEU A O 1
ATOM 670 N N . ALA A 1 88 ? -25.968 -8.585 6.627 1.00 83.94 88 ALA A N 1
ATOM 671 C CA . ALA A 1 88 ? -26.207 -7.487 7.555 1.00 83.94 88 ALA A CA 1
ATOM 672 C C . ALA A 1 88 ? -25.159 -6.384 7.343 1.00 83.94 88 ALA A C 1
ATOM 674 O O . ALA A 1 88 ? -23.957 -6.650 7.335 1.00 83.94 88 ALA A O 1
ATOM 675 N N . MET A 1 89 ? -25.614 -5.141 7.175 1.00 84.00 89 MET A N 1
ATOM 676 C CA . MET A 1 89 ? -24.716 -3.990 7.093 1.00 84.00 89 MET A CA 1
ATOM 677 C C . MET A 1 89 ? -24.044 -3.766 8.455 1.00 84.00 89 MET A C 1
ATOM 679 O O . MET A 1 89 ? -24.757 -3.621 9.454 1.00 84.00 89 MET A O 1
ATOM 683 N N . PRO A 1 90 ? -22.702 -3.709 8.522 1.00 83.19 90 PRO A N 1
ATOM 684 C CA . PRO A 1 90 ? -22.012 -3.380 9.760 1.00 83.19 90 PRO A CA 1
ATOM 685 C C . PRO A 1 90 ? -22.303 -1.930 10.168 1.00 83.19 90 PRO A C 1
ATOM 687 O O . PRO A 1 90 ? -22.620 -1.073 9.338 1.00 83.19 90 PRO A O 1
ATOM 690 N N . SER A 1 91 ? -22.175 -1.635 11.462 1.00 85.88 91 SER A N 1
ATOM 691 C CA . SER A 1 91 ? -22.284 -0.264 11.963 1.00 85.88 91 SER A CA 1
ATOM 692 C C . SER A 1 91 ? -21.220 0.634 11.329 1.00 85.88 91 SER A C 1
ATOM 694 O O . SER A 1 91 ? -20.060 0.238 11.214 1.00 85.88 91 SER A O 1
ATOM 696 N N . VAL A 1 92 ? -21.593 1.864 10.974 1.00 88.12 92 VAL A N 1
ATOM 697 C CA . VAL A 1 92 ? -20.658 2.833 10.389 1.00 88.12 92 VAL A CA 1
ATOM 698 C C . VAL A 1 92 ? -19.585 3.210 11.410 1.00 88.12 92 VAL A C 1
ATOM 700 O O . VAL A 1 92 ? -19.895 3.650 12.522 1.00 88.12 92 VAL A O 1
ATOM 703 N N . ALA A 1 93 ? -18.319 3.075 11.019 1.00 88.44 93 ALA A N 1
ATOM 704 C CA . ALA A 1 93 ? -17.203 3.471 11.861 1.00 88.44 93 ALA A CA 1
ATOM 705 C C . ALA A 1 93 ? -17.217 4.990 12.097 1.00 88.44 93 ALA A C 1
ATOM 707 O O . ALA A 1 93 ? -17.288 5.782 11.159 1.00 88.44 93 ALA A O 1
ATOM 708 N N . THR A 1 94 ? -17.159 5.394 13.366 1.00 88.88 94 THR A N 1
ATOM 709 C CA . THR A 1 94 ? -17.139 6.802 13.781 1.00 88.88 94 THR A CA 1
ATOM 710 C C . THR A 1 94 ? -15.838 7.101 14.533 1.00 88.88 94 THR A C 1
ATOM 712 O O . THR A 1 94 ? -15.577 6.443 15.549 1.00 88.88 94 THR A O 1
ATOM 715 N N . PRO A 1 95 ? -15.040 8.097 14.100 1.00 85.75 95 PRO A N 1
ATOM 716 C CA . PRO A 1 95 ? -13.808 8.476 14.789 1.00 85.75 95 PRO A CA 1
ATOM 717 C C . PRO A 1 95 ? -14.063 8.804 16.266 1.00 85.75 95 PRO A C 1
ATOM 719 O O . PRO A 1 95 ? -15.035 9.483 16.602 1.00 85.75 95 PRO A O 1
ATOM 722 N N . GLY A 1 96 ? -13.216 8.294 17.163 1.00 80.12 96 GLY A N 1
ATOM 723 C CA . GLY A 1 96 ? -13.363 8.483 18.613 1.00 80.12 96 GLY A CA 1
ATOM 724 C C . GLY A 1 96 ? -14.416 7.597 19.295 1.00 80.12 96 GLY A C 1
ATOM 725 O O . GLY A 1 96 ? -14.500 7.616 20.521 1.00 80.12 96 GLY A O 1
ATOM 726 N N . ARG A 1 97 ? -15.194 6.804 18.541 1.00 86.19 97 ARG A N 1
ATOM 727 C CA . ARG A 1 97 ? -16.083 5.755 19.083 1.00 86.19 97 ARG A CA 1
ATOM 728 C C . ARG A 1 97 ? -15.621 4.352 18.708 1.00 86.19 97 ARG A C 1
ATOM 730 O O . ARG A 1 97 ? -15.666 3.461 19.548 1.00 86.19 97 ARG A O 1
ATOM 737 N N . THR A 1 98 ? -15.188 4.158 17.464 1.00 88.38 98 THR A N 1
ATOM 738 C CA . THR A 1 98 ? -14.661 2.870 16.996 1.00 88.38 98 THR A CA 1
ATOM 739 C C . THR A 1 98 ? -13.322 2.596 17.670 1.00 88.38 98 THR A C 1
ATOM 741 O O . THR A 1 98 ? -12.399 3.407 17.566 1.00 88.38 98 THR A O 1
ATOM 744 N N . ALA A 1 99 ? -13.212 1.464 18.360 1.00 87.50 99 ALA A N 1
ATOM 745 C CA . ALA A 1 99 ? -11.943 1.020 18.919 1.00 87.50 99 ALA A CA 1
ATOM 746 C C . ALA A 1 99 ? -11.025 0.492 17.809 1.00 87.50 99 ALA A C 1
ATOM 748 O O . ALA A 1 99 ? -11.498 -0.090 16.834 1.00 87.50 99 ALA A O 1
ATOM 749 N N . LEU A 1 100 ? -9.720 0.698 17.976 1.00 89.88 100 LEU A N 1
ATOM 750 C CA . LEU A 1 100 ? -8.711 -0.002 17.188 1.00 89.88 100 LEU A CA 1
ATOM 751 C C . LEU A 1 100 ? -8.532 -1.394 17.805 1.00 89.88 100 LEU A C 1
ATOM 753 O O . LEU A 1 100 ? -8.271 -1.484 19.007 1.00 89.88 100 LEU A O 1
ATOM 757 N N . ILE A 1 101 ? -8.736 -2.433 16.996 1.00 85.62 101 ILE A N 1
ATOM 758 C CA . ILE A 1 101 ? -8.717 -3.850 17.387 1.00 85.62 101 ILE A CA 1
ATOM 759 C C . ILE A 1 101 ? -7.679 -4.639 16.596 1.00 85.62 101 ILE A C 1
ATOM 761 O O . ILE A 1 101 ? -7.388 -4.252 15.440 1.00 85.62 101 ILE A O 1
#

pLDDT: mean 90.18, std 7.67, range [53.91, 98.19]